Protein AF-A0A8T6VCP3-F1 (afdb_monomer)

Solvent-accessible surface area (backbone atoms only — not comparable to full-atom values): 3636 Å² total; per-residue (Å²): 81,49,67,59,52,16,49,77,65,66,36,74,43,77,40,49,49,38,85,81,42,85,48,56,44,70,68,50,49,73,74,43,40,22,11,38,38,32,39,47,39,66,61,87,94,43,64,78,46,63,53,74,50,73,32,79,40,59,52,77,77,82,121

Secondary structure (DSSP, 8-state):
-HHHHHHHHTS-EEES-TTS-SSS-HHHHHTT--EEEEEEEEETTEEEEEEEEEESSTTTT--

Foldseek 3Di:
DVFVVCQVVVDKDWFQACVPDPRDDPVCVVVQFGIKIWHFDDDVPHGPGIDIDTDSHGNPPVD

pLDDT: mean 94.4, std 4.87, range [61.09, 97.75]

Structure (mmCIF, N/CA/C/O backbone):
data_AF-A0A8T6VCP3-F1
#
_entry.id   AF-A0A8T6VCP3-F1
#
loop_
_atom_site.group_PDB
_atom_site.id
_atom_site.type_symbol
_atom_site.label_atom_id
_atom_site.label_alt_id
_atom_site.label_comp_id
_atom_site.label_asym_id
_atom_site.label_entity_id
_atom_site.label_seq_id
_atom_site.pdbx_PDB_ins_code
_atom_site.Cartn_x
_atom_site.Cartn_y
_atom_site.Cartn_z
_atom_site.occupancy
_atom_site.B_iso_or_equiv
_atom_site.auth_seq_id
_atom_site.auth_comp_id
_atom_site.auth_asym_id
_atom_site.auth_atom_id
_atom_site.pdbx_PDB_model_num
ATOM 1 N N . GLY A 1 1 ? 2.630 5.669 3.655 1.00 89.50 1 GLY A N 1
ATOM 2 C CA . GLY A 1 1 ? 2.735 4.213 3.445 1.00 89.50 1 GLY A CA 1
ATOM 3 C C . GLY A 1 1 ? 1.354 3.610 3.301 1.00 89.50 1 GLY A C 1
ATOM 4 O O . GLY A 1 1 ? 0.430 4.045 3.985 1.00 89.50 1 GLY A O 1
ATOM 5 N N . PHE A 1 2 ? 1.207 2.631 2.413 1.00 92.81 2 PHE A N 1
ATOM 6 C CA . PHE A 1 2 ? -0.088 2.055 2.034 1.00 92.81 2 PHE A CA 1
ATOM 7 C C . PHE A 1 2 ? -0.827 1.355 3.178 1.00 92.81 2 PHE A C 1
ATOM 9 O O . PHE A 1 2 ? -2.038 1.525 3.283 1.00 92.81 2 PHE A O 1
ATOM 16 N N . THR A 1 3 ? -0.114 0.729 4.121 1.00 93.75 3 THR A N 1
ATOM 17 C CA . THR A 1 3 ? -0.704 0.210 5.368 1.00 93.75 3 THR A CA 1
ATOM 18 C C . THR A 1 3 ? -1.486 1.292 6.121 1.00 93.75 3 THR A C 1
ATOM 20 O O . THR A 1 3 ? -2.671 1.134 6.399 1.00 93.75 3 THR A O 1
ATOM 23 N N . TRP A 1 4 ? -0.867 2.446 6.393 1.00 94.50 4 TRP A N 1
ATOM 24 C CA . TRP A 1 4 ? -1.532 3.546 7.103 1.00 94.50 4 TRP A CA 1
ATOM 25 C C . TRP A 1 4 ? -2.700 4.141 6.308 1.00 94.50 4 TRP A C 1
ATOM 27 O O . TRP A 1 4 ? -3.731 4.514 6.873 1.00 94.50 4 TRP A O 1
ATOM 37 N N . LYS A 1 5 ? -2.572 4.204 4.977 1.00 95.19 5 LYS A N 1
ATOM 38 C CA . LYS A 1 5 ? -3.651 4.681 4.105 1.00 95.19 5 LYS A CA 1
ATOM 39 C C . LYS A 1 5 ? -4.873 3.760 4.174 1.00 95.19 5 LYS A C 1
ATOM 41 O O . LYS A 1 5 ? -5.994 4.263 4.240 1.00 95.19 5 LYS A O 1
ATOM 46 N N . ALA A 1 6 ? -4.672 2.444 4.208 1.00 95.94 6 ALA A N 1
ATOM 47 C CA . ALA A 1 6 ? -5.750 1.469 4.365 1.00 95.94 6 ALA A CA 1
ATOM 48 C C . ALA A 1 6 ? -6.423 1.583 5.747 1.00 95.94 6 ALA A C 1
ATOM 50 O O . ALA A 1 6 ? -7.649 1.596 5.823 1.00 95.94 6 ALA A O 1
ATOM 51 N N . ILE A 1 7 ? -5.645 1.776 6.823 1.00 95.75 7 ILE A N 1
ATOM 52 C CA . ILE A 1 7 ? -6.178 1.991 8.184 1.00 95.75 7 ILE A CA 1
ATOM 53 C C . ILE A 1 7 ? -7.044 3.252 8.249 1.00 95.75 7 ILE A C 1
ATOM 55 O O . ILE A 1 7 ? -8.221 3.185 8.604 1.00 95.75 7 ILE A O 1
ATOM 59 N N . SER A 1 8 ? -6.469 4.397 7.876 1.00 94.62 8 SER A N 1
ATOM 60 C CA . SER A 1 8 ? 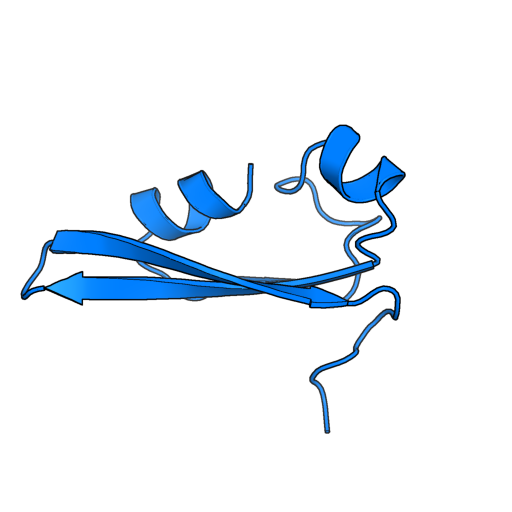-7.117 5.711 7.996 1.00 94.62 8 SER A CA 1
ATOM 61 C C . SER A 1 8 ? -8.344 5.859 7.099 1.00 94.62 8 SER A C 1
ATOM 63 O O . SER A 1 8 ? -9.324 6.479 7.496 1.00 94.62 8 SER A O 1
ATOM 65 N N . SER A 1 9 ? -8.323 5.264 5.903 1.00 94.69 9 SER A N 1
ATOM 66 C CA . SER A 1 9 ? -9.491 5.270 5.016 1.00 94.69 9 SER A CA 1
ATOM 67 C C . SER A 1 9 ? -10.516 4.190 5.357 1.00 94.69 9 SER A C 1
ATOM 69 O O . SER A 1 9 ? -11.666 4.307 4.940 1.00 94.69 9 SER A O 1
ATOM 71 N N . SER A 1 10 ? -10.119 3.130 6.073 1.00 93.75 10 SER A N 1
ATOM 72 C CA . SER A 1 10 ? -10.921 1.914 6.272 1.00 93.75 10 SER A CA 1
ATOM 73 C C . SER A 1 10 ? -11.467 1.325 4.960 1.00 93.75 10 SER A C 1
ATOM 75 O O . SER A 1 10 ? -12.523 0.676 4.949 1.00 93.75 10 SER A O 1
ATOM 77 N N . LYS A 1 11 ? -10.738 1.553 3.858 1.00 94.69 11 LYS A N 1
ATOM 78 C CA . LYS A 1 11 ? -11.040 1.083 2.505 1.00 94.69 11 LYS A CA 1
ATOM 79 C C . LYS A 1 11 ? -9.973 0.112 2.025 1.00 94.69 11 LYS A C 1
ATOM 81 O O . LYS A 1 11 ? -8.789 0.259 2.323 1.00 94.69 11 LYS A O 1
ATOM 86 N N . PHE A 1 12 ? -10.432 -0.853 1.243 1.00 93.19 12 PHE A N 1
ATOM 87 C CA . PHE A 1 12 ? -9.583 -1.679 0.403 1.00 93.19 12 PHE A CA 1
ATOM 88 C C . PHE A 1 12 ? -8.783 -0.799 -0.566 1.00 93.19 12 PHE A C 1
ATOM 90 O O . PHE A 1 12 ? -9.343 0.115 -1.177 1.00 93.19 12 PHE A O 1
ATOM 97 N N . LEU A 1 13 ? -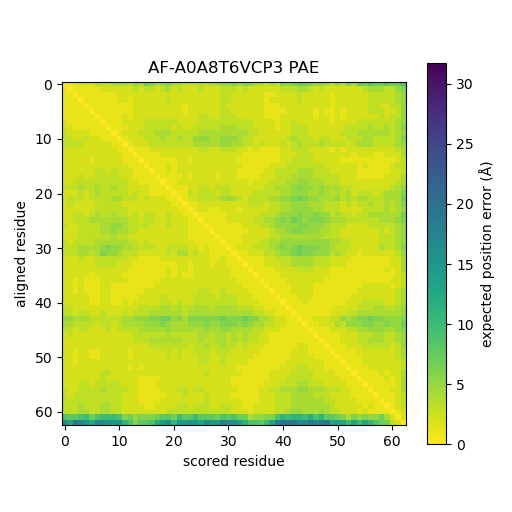7.487 -1.077 -0.704 1.00 95.44 13 LEU A N 1
ATOM 98 C CA . LEU A 1 13 ? -6.627 -0.456 -1.707 1.00 95.44 13 LEU A CA 1
ATOM 99 C C . LEU A 1 13 ? -6.139 -1.527 -2.671 1.00 95.44 13 LEU A C 1
ATOM 101 O O . LEU A 1 13 ? -5.604 -2.546 -2.242 1.00 95.44 13 LEU A O 1
ATOM 105 N N . TYR A 1 14 ? -6.263 -1.252 -3.963 1.00 95.75 14 TYR A N 1
ATOM 106 C CA . TYR A 1 14 ? -5.645 -2.046 -5.012 1.00 95.75 14 TYR A CA 1
ATOM 107 C C . TYR A 1 14 ? -4.853 -1.132 -5.931 1.00 95.75 14 TYR A C 1
ATOM 109 O O . TYR A 1 14 ? -5.397 -0.194 -6.518 1.00 95.75 14 TYR A O 1
ATOM 117 N N . VAL A 1 15 ? -3.561 -1.421 -6.044 1.00 96.50 15 VAL A N 1
ATOM 118 C CA . VAL A 1 15 ? -2.633 -0.693 -6.898 1.00 96.50 15 VAL A CA 1
ATOM 119 C C . VAL A 1 15 ? -2.039 -1.660 -7.905 1.00 96.50 15 VAL A C 1
ATOM 121 O O . VAL A 1 15 ? -1.286 -2.569 -7.565 1.00 96.50 15 VAL A O 1
ATOM 124 N N . ARG A 1 16 ? -2.382 -1.419 -9.168 1.00 96.50 16 ARG A N 1
ATOM 125 C CA . ARG A 1 16 ? -1.946 -2.193 -10.334 1.00 96.50 16 ARG A CA 1
ATOM 126 C C . ARG A 1 16 ? -0.502 -1.925 -10.744 1.00 96.50 16 ARG A C 1
ATOM 128 O O . ARG A 1 16 ? 0.170 -2.826 -11.236 1.00 96.50 16 ARG A O 1
ATOM 135 N N . ASP A 1 17 ? -0.053 -0.690 -10.548 1.00 96.38 17 ASP A N 1
ATOM 136 C CA . ASP A 1 17 ? 1.293 -0.231 -10.876 1.00 96.38 17 ASP A CA 1
ATOM 137 C C . ASP A 1 17 ? 1.805 0.677 -9.753 1.00 96.38 17 ASP A C 1
ATOM 139 O O . ASP A 1 17 ? 1.407 1.839 -9.632 1.00 96.38 17 ASP A O 1
ATOM 143 N N . ALA A 1 18 ? 2.667 0.119 -8.907 1.00 95.81 18 ALA A N 1
ATOM 144 C CA . ALA A 1 18 ? 3.246 0.793 -7.753 1.00 95.81 18 ALA A CA 1
ATOM 145 C C . ALA A 1 18 ? 4.239 1.902 -8.140 1.00 95.81 18 ALA A C 1
ATOM 147 O O . ALA A 1 18 ? 4.499 2.790 -7.331 1.00 95.81 18 ALA A O 1
ATOM 148 N N . GLU A 1 19 ? 4.766 1.913 -9.369 1.00 93.50 19 GLU A N 1
ATOM 149 C CA . GLU A 1 19 ? 5.658 2.985 -9.833 1.00 93.50 19 GLU A CA 1
ATOM 150 C C . GLU A 1 19 ? 4.892 4.305 -9.985 1.00 93.50 19 GLU A C 1
ATOM 152 O O . GLU A 1 19 ? 5.409 5.368 -9.636 1.00 93.50 19 GLU 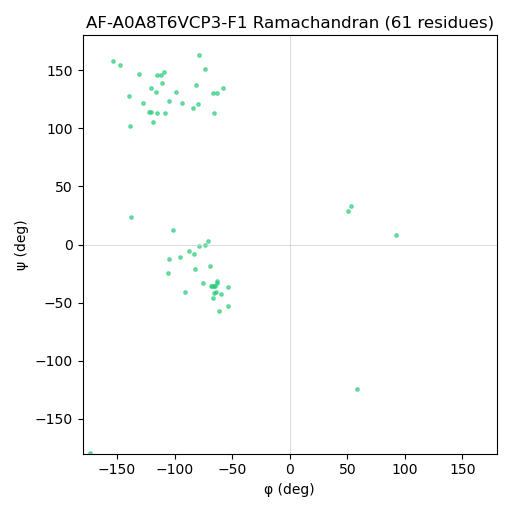A O 1
ATOM 157 N N . LYS A 1 20 ? 3.627 4.221 -10.421 1.00 94.38 20 LYS A N 1
ATOM 158 C CA . LYS A 1 20 ? 2.704 5.361 -10.560 1.00 94.38 20 LYS A CA 1
ATOM 159 C C . LYS A 1 20 ? 1.999 5.728 -9.252 1.00 94.38 20 LYS A C 1
ATOM 161 O O . LYS A 1 20 ? 1.305 6.744 -9.192 1.00 94.38 20 LYS A O 1
ATOM 166 N N . ASP A 1 21 ? 2.156 4.912 -8.214 1.00 93.75 21 ASP A N 1
ATOM 167 C CA . ASP A 1 21 ? 1.525 5.136 -6.922 1.00 93.75 21 ASP A CA 1
ATOM 168 C C . ASP A 1 21 ? 2.308 6.142 -6.065 1.00 93.75 21 ASP A C 1
ATOM 170 O O . ASP A 1 21 ? 3.540 6.113 -5.961 1.00 93.75 21 ASP A O 1
ATOM 174 N N . LYS A 1 22 ? 1.547 7.036 -5.427 1.00 93.06 22 LYS A N 1
ATOM 175 C CA . LYS A 1 22 ? 2.045 8.065 -4.503 1.00 93.06 22 LYS A CA 1
ATOM 176 C C . LYS A 1 22 ? 1.975 7.616 -3.039 1.00 93.06 22 LYS A C 1
ATOM 178 O O . LYS A 1 22 ? 2.472 8.317 -2.163 1.00 93.06 22 LYS A O 1
ATOM 183 N N . VAL A 1 23 ? 1.304 6.498 -2.748 1.00 94.00 23 VAL A N 1
ATOM 184 C CA . VAL A 1 23 ? 1.039 6.040 -1.376 1.00 94.00 23 VAL A CA 1
ATOM 185 C C . VAL A 1 23 ? 2.138 5.106 -0.856 1.00 94.00 23 VAL A C 1
ATOM 187 O O . VAL A 1 23 ? 2.522 5.192 0.324 1.00 94.00 23 VAL A O 1
ATOM 190 N N . ILE A 1 24 ? 2.633 4.203 -1.705 1.00 94.12 24 ILE A N 1
ATOM 191 C CA . ILE A 1 24 ? 3.808 3.385 -1.414 1.00 94.12 24 ILE A CA 1
ATOM 192 C C . ILE A 1 24 ? 5.055 4.270 -1.330 1.00 94.12 24 ILE A C 1
ATOM 194 O O . ILE A 1 24 ? 5.303 5.121 -2.181 1.00 94.12 24 ILE A O 1
ATOM 198 N N . GLY A 1 25 ? 5.827 4.093 -0.259 1.00 92.38 25 GLY A N 1
ATOM 199 C CA . GLY A 1 25 ? 7.083 4.818 -0.081 1.00 92.38 25 GLY A CA 1
ATOM 200 C C . GLY A 1 25 ? 8.211 4.212 -0.915 1.00 92.38 25 GLY A C 1
ATOM 201 O O . GLY A 1 25 ? 8.149 3.044 -1.301 1.00 92.38 25 GLY A O 1
ATOM 202 N N . GLU A 1 26 ? 9.279 4.983 -1.108 1.00 91.31 26 GLU A N 1
ATOM 203 C CA . GLU A 1 26 ? 10.463 4.583 -1.883 1.00 91.31 26 GLU A CA 1
ATOM 204 C C . GLU A 1 26 ? 11.073 3.252 -1.425 1.00 91.31 26 GLU A C 1
ATOM 206 O O . GLU A 1 26 ? 11.483 2.445 -2.252 1.00 91.31 26 GLU A O 1
ATOM 211 N N . ALA A 1 27 ? 11.070 2.964 -0.120 1.00 92.00 27 ALA A N 1
ATOM 212 C CA . ALA A 1 27 ? 11.550 1.684 0.398 1.00 92.00 27 ALA A CA 1
ATOM 213 C C . ALA A 1 27 ? 10.760 0.486 -0.167 1.00 92.00 27 ALA A C 1
ATOM 215 O O . ALA A 1 27 ? 11.357 -0.505 -0.574 1.00 92.00 27 ALA A O 1
ATOM 216 N N . GLY A 1 28 ? 9.429 0.589 -0.262 1.00 91.81 28 GLY A N 1
ATOM 217 C CA . GLY A 1 28 ? 8.588 -0.478 -0.816 1.00 91.81 28 GLY A CA 1
ATOM 218 C C . GLY A 1 28 ? 8.817 -0.693 -2.315 1.00 91.81 28 GLY A C 1
ATOM 219 O O . GLY A 1 28 ? 8.831 -1.835 -2.775 1.00 91.81 28 GLY A O 1
ATOM 220 N N . LYS A 1 29 ? 9.070 0.397 -3.054 1.00 93.25 29 LYS A N 1
ATOM 221 C CA . LYS A 1 29 ? 9.447 0.344 -4.476 1.00 93.25 29 LYS A CA 1
ATOM 222 C C . LYS A 1 29 ? 10.817 -0.314 -4.662 1.00 93.25 29 LYS A C 1
ATOM 224 O O . LYS A 1 29 ? 10.950 -1.215 -5.482 1.00 93.25 29 LYS A O 1
ATOM 229 N N . LYS A 1 30 ? 11.812 0.067 -3.851 1.00 94.31 30 LYS A N 1
ATOM 230 C CA . LYS A 1 30 ? 13.170 -0.510 -3.875 1.00 94.31 30 LYS A CA 1
ATOM 231 C C . LYS A 1 30 ? 13.204 -1.995 -3.510 1.00 94.31 30 LYS A C 1
ATOM 233 O O . LYS A 1 30 ? 14.023 -2.723 -4.053 1.00 94.31 30 LYS A O 1
ATOM 238 N N . LEU A 1 31 ? 12.293 -2.454 -2.651 1.00 93.44 31 LEU A N 1
ATOM 239 C CA . LEU A 1 31 ? 12.101 -3.879 -2.345 1.00 93.44 31 LEU A CA 1
ATOM 240 C C . LEU A 1 31 ? 11.411 -4.663 -3.479 1.00 93.44 31 LEU A C 1
ATOM 242 O O . LEU A 1 31 ? 11.200 -5.865 -3.351 1.00 93.44 31 LEU A O 1
ATOM 246 N N . GLY A 1 32 ? 11.053 -4.004 -4.585 1.00 95.38 32 GLY A N 1
ATOM 247 C CA . GLY A 1 32 ? 10.535 -4.646 -5.790 1.00 95.38 32 GLY A CA 1
ATOM 248 C C . GLY A 1 32 ? 9.014 -4.759 -5.860 1.00 95.38 32 GLY A C 1
ATOM 249 O O . GLY A 1 32 ? 8.509 -5.403 -6.775 1.00 95.38 32 GLY A O 1
ATOM 250 N N . THR A 1 33 ? 8.261 -4.136 -4.947 1.00 96.88 33 THR A N 1
ATOM 251 C CA . THR A 1 33 ? 6.790 -4.161 -5.017 1.00 96.88 33 THR A CA 1
ATOM 252 C C . THR A 1 33 ? 6.320 -3.401 -6.258 1.00 96.88 33 THR A C 1
ATOM 254 O O . THR A 1 33 ? 6.472 -2.183 -6.327 1.00 96.88 33 THR A O 1
ATOM 257 N N . LYS A 1 34 ? 5.730 -4.113 -7.228 1.00 96.88 34 LYS A N 1
ATOM 25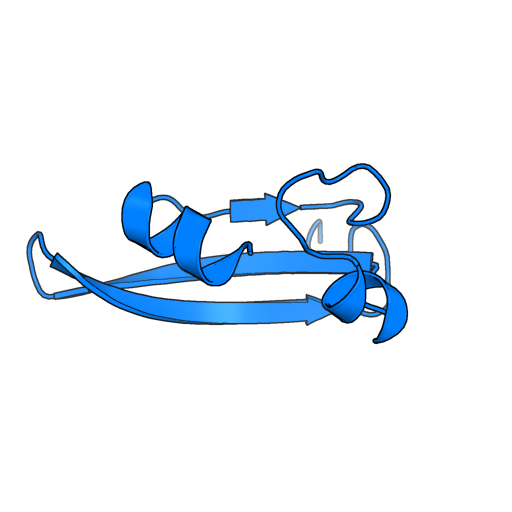8 C CA . LYS A 1 34 ? 5.206 -3.558 -8.491 1.00 96.88 34 LYS A CA 1
ATOM 259 C C . LYS A 1 34 ? 3.684 -3.485 -8.541 1.00 96.88 34 LYS A C 1
ATOM 261 O O . LYS A 1 34 ? 3.144 -2.650 -9.259 1.00 96.88 34 LYS A O 1
ATOM 266 N N . SER A 1 35 ? 2.990 -4.312 -7.770 1.00 97.06 35 SER A N 1
ATOM 267 C CA . SER A 1 35 ? 1.557 -4.173 -7.500 1.00 97.06 35 SER A CA 1
ATOM 268 C C . SER A 1 35 ? 1.249 -4.681 -6.097 1.00 97.06 35 SER A C 1
ATOM 270 O O . SER A 1 35 ? 2.007 -5.482 -5.543 1.00 97.06 35 SER A O 1
ATOM 272 N N . TYR A 1 36 ? 0.171 -4.186 -5.494 1.00 96.81 36 TYR A N 1
ATOM 273 C CA . TYR A 1 36 ? -0.223 -4.620 -4.160 1.00 96.81 36 TYR A CA 1
ATOM 274 C C . TYR A 1 36 ? -1.720 -4.466 -3.901 1.00 96.81 36 TYR A C 1
ATOM 276 O O . TYR A 1 36 ? -2.415 -3.650 -4.515 1.00 96.81 36 TYR A O 1
ATOM 284 N N . ILE A 1 37 ? -2.186 -5.242 -2.930 1.00 96.75 37 ILE A N 1
ATOM 285 C CA . ILE A 1 37 ? -3.502 -5.148 -2.316 1.00 96.75 37 ILE A CA 1
ATOM 286 C C . ILE A 1 37 ? -3.315 -4.889 -0.819 1.00 96.75 37 ILE A C 1
ATOM 288 O O . ILE A 1 37 ? -2.519 -5.561 -0.165 1.00 96.75 37 ILE A O 1
ATOM 292 N N . ALA A 1 38 ? -4.071 -3.939 -0.272 1.00 97.12 38 ALA A N 1
ATOM 293 C CA . ALA A 1 38 ? -4.155 -3.694 1.163 1.00 97.12 38 ALA A CA 1
ATOM 294 C C . ALA A 1 38 ? -5.610 -3.828 1.623 1.00 97.12 38 ALA A C 1
ATOM 296 O O . ALA A 1 38 ? -6.471 -3.029 1.240 1.00 97.12 38 ALA A O 1
ATOM 297 N N . VAL A 1 39 ? -5.884 -4.837 2.450 1.00 97.44 39 VAL A N 1
ATOM 298 C CA . VAL A 1 39 ? -7.224 -5.143 2.965 1.00 97.44 39 VAL A CA 1
ATOM 299 C C . VAL A 1 39 ? -7.296 -4.785 4.450 1.00 97.44 39 VAL A C 1
ATOM 301 O O . VAL A 1 39 ? -6.626 -5.429 5.260 1.00 97.44 39 VAL A O 1
ATOM 304 N N . PRO A 1 40 ? -8.093 -3.779 4.850 1.00 97.38 40 PRO A N 1
ATOM 305 C CA . PRO A 1 40 ? -8.332 -3.495 6.261 1.00 97.38 40 PRO A CA 1
ATOM 306 C C . PRO A 1 40 ? -9.031 -4.668 6.957 1.00 97.38 40 PRO A C 1
ATOM 308 O O . PRO A 1 40 ? -10.075 -5.130 6.498 1.00 97.38 40 PRO A O 1
ATOM 311 N N . ILE A 1 41 ? -8.501 -5.095 8.101 1.00 97.50 41 ILE A N 1
ATOM 312 C CA . ILE A 1 41 ? -9.133 -6.071 8.993 1.00 97.50 41 I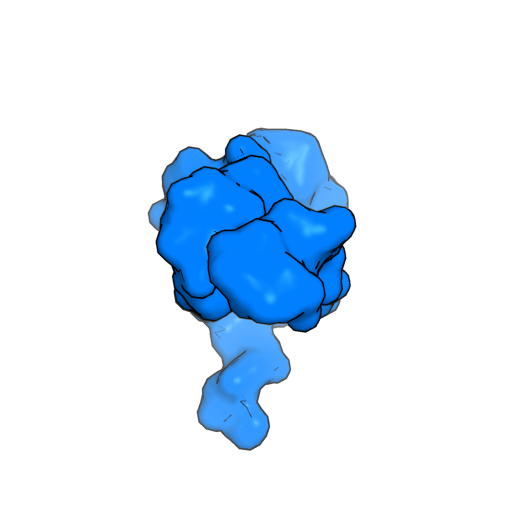LE A CA 1
ATOM 313 C C . ILE A 1 41 ? -9.932 -5.293 10.035 1.00 97.50 41 ILE A C 1
ATOM 315 O O . ILE A 1 41 ? -9.378 -4.454 10.755 1.00 97.50 41 ILE A O 1
ATOM 319 N N . LYS A 1 42 ? -11.241 -5.548 10.103 1.00 95.75 42 LYS A N 1
ATOM 320 C CA . LYS A 1 42 ? -12.173 -4.791 10.946 1.00 95.75 42 LYS A CA 1
ATOM 321 C C . LYS A 1 42 ? -12.696 -5.633 12.103 1.00 95.75 42 LYS A C 1
ATOM 323 O O . LYS A 1 42 ? -13.070 -6.785 11.913 1.00 95.75 42 LYS A O 1
ATOM 328 N N . LEU A 1 43 ? -12.786 -5.008 13.274 1.00 96.81 43 LEU A N 1
ATOM 329 C CA . LEU A 1 43 ? -13.550 -5.486 14.423 1.00 96.81 43 LEU A CA 1
ATOM 330 C C . LEU A 1 43 ? -14.626 -4.440 14.734 1.0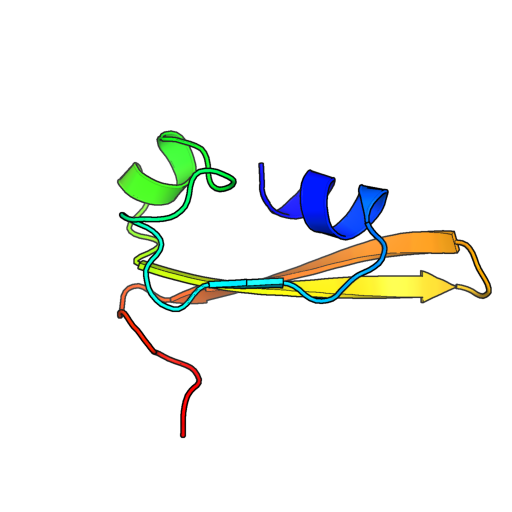0 96.81 43 LEU A C 1
ATOM 332 O O . LEU A 1 43 ? -14.335 -3.338 15.210 1.00 96.81 43 LEU A O 1
ATOM 336 N N . GLY A 1 44 ? -15.874 -4.754 14.382 1.00 94.25 44 GLY A N 1
ATOM 337 C CA . GLY A 1 44 ? -16.960 -3.775 14.380 1.00 94.25 44 GLY A CA 1
ATOM 338 C C . GLY A 1 44 ? -16.642 -2.589 13.460 1.00 94.25 44 GLY A C 1
ATOM 339 O O . GLY A 1 44 ? -16.349 -2.763 12.278 1.00 94.25 44 GLY A O 1
ATOM 340 N N . ARG A 1 45 ? -16.680 -1.367 14.007 1.00 92.25 45 ARG A N 1
ATOM 341 C CA . ARG A 1 45 ? -16.369 -0.126 13.266 1.00 92.25 45 ARG A CA 1
ATOM 342 C C . ARG A 1 45 ? -14.881 0.241 13.264 1.00 92.25 45 ARG A C 1
ATOM 344 O O . ARG A 1 45 ? -14.503 1.205 12.604 1.00 92.25 45 ARG A O 1
ATOM 351 N N . LYS A 1 46 ? -14.037 -0.493 13.996 1.00 94.19 46 LYS A N 1
ATOM 352 C CA . LYS A 1 46 ? -12.611 -0.188 14.152 1.00 94.19 46 LYS A CA 1
ATOM 353 C C . LYS A 1 46 ? -11.773 -1.040 13.203 1.00 94.19 46 LYS A C 1
ATOM 355 O O . LYS A 1 46 ? -11.917 -2.260 13.172 1.00 94.19 46 LYS A O 1
ATOM 360 N N . THR A 1 47 ? -10.853 -0.411 12.475 1.00 97.06 47 THR A N 1
ATOM 361 C CA . THR A 1 47 ? -9.791 -1.133 11.760 1.00 97.06 47 THR A CA 1
ATOM 362 C C . THR A 1 47 ? -8.695 -1.509 12.756 1.00 97.06 47 THR A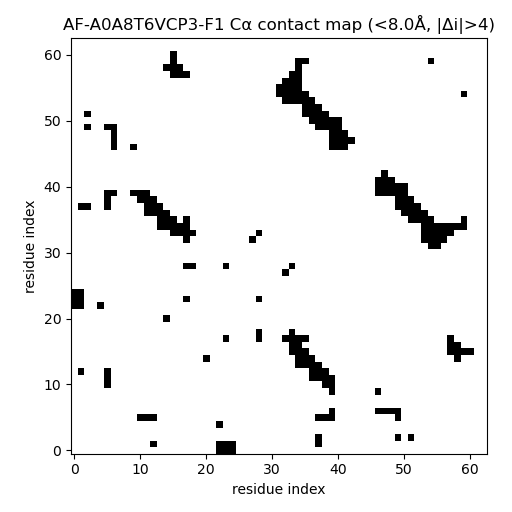 C 1
ATOM 364 O O . THR A 1 47 ? -8.131 -0.631 13.408 1.00 97.06 47 THR A O 1
ATOM 367 N N . ILE A 1 48 ? -8.419 -2.808 12.897 1.00 96.69 48 ILE A N 1
ATOM 368 C CA . ILE A 1 48 ? -7.444 -3.359 13.856 1.00 96.69 48 ILE A CA 1
ATOM 369 C C . ILE A 1 48 ? -6.139 -3.813 13.194 1.00 96.69 48 ILE A C 1
ATOM 371 O O . ILE A 1 48 ? -5.154 -4.056 13.880 1.00 96.69 48 ILE A O 1
ATOM 375 N N . GLY A 1 49 ? -6.118 -3.909 11.866 1.00 96.19 49 GLY A N 1
ATOM 376 C CA . GLY A 1 49 ? -4.946 -4.328 11.110 1.00 96.19 49 GLY A CA 1
ATOM 377 C C . GLY A 1 49 ? -5.160 -4.200 9.609 1.00 96.19 49 GLY A C 1
ATOM 378 O O . GLY A 1 49 ? -6.225 -3.774 9.155 1.00 96.19 49 GLY A O 1
ATOM 379 N N . VAL A 1 50 ? -4.140 -4.566 8.837 1.00 97.75 50 VAL A N 1
ATOM 380 C CA . VAL A 1 50 ? -4.190 -4.592 7.372 1.00 97.75 50 VAL A CA 1
ATOM 381 C C . VAL A 1 50 ? -3.461 -5.829 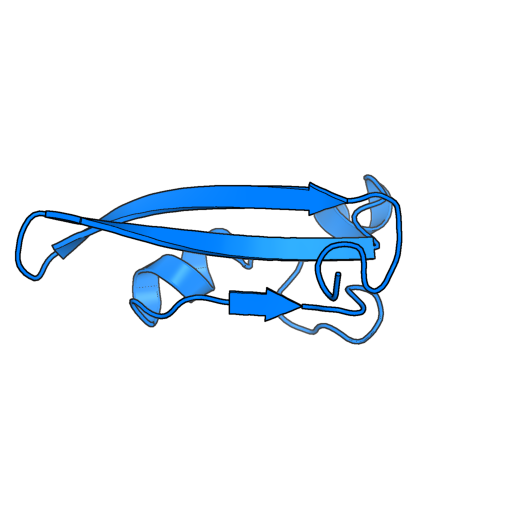6.874 1.00 97.75 50 VAL A C 1
ATOM 383 O O . VAL A 1 50 ? -2.303 -6.043 7.226 1.00 97.75 50 VAL A O 1
ATOM 386 N N . LEU A 1 51 ? -4.128 -6.611 6.030 1.00 97.38 51 LEU A N 1
ATOM 387 C CA . LEU A 1 51 ? -3.489 -7.654 5.239 1.00 97.38 51 LEU A CA 1
ATOM 388 C C . LEU A 1 51 ? -2.904 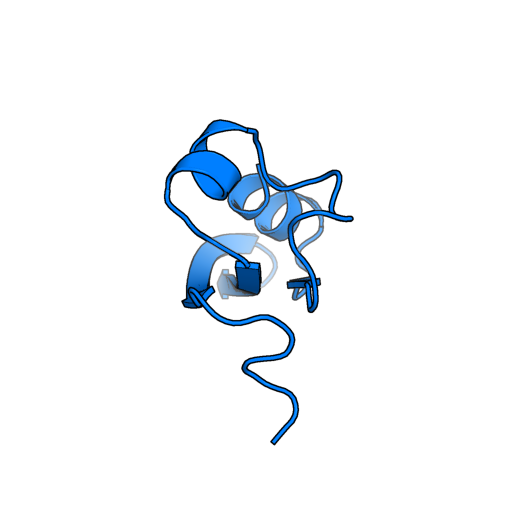-7.019 3.975 1.00 97.38 51 LEU A C 1
ATOM 390 O O . LEU A 1 51 ? -3.642 -6.469 3.158 1.00 97.38 51 LEU A O 1
ATOM 394 N N . ASN A 1 52 ? -1.584 -7.098 3.830 1.00 96.00 52 ASN A N 1
ATOM 395 C CA . ASN A 1 52 ? -0.860 -6.607 2.664 1.00 96.00 52 ASN A CA 1
ATOM 396 C C . ASN A 1 52 ? -0.426 -7.786 1.792 1.00 96.00 52 ASN A C 1
ATOM 398 O O . ASN A 1 52 ? 0.300 -8.660 2.258 1.00 96.00 52 ASN A O 1
ATOM 402 N N . ILE A 1 53 ? -0.829 -7.777 0.525 1.00 95.81 53 ILE A N 1
ATOM 403 C CA . ILE A 1 53 ? -0.413 -8.755 -0.480 1.00 95.81 53 ILE A CA 1
ATOM 404 C C . ILE A 1 53 ? 0.377 -7.984 -1.531 1.00 95.81 53 ILE A C 1
ATOM 406 O O . ILE A 1 53 ? -0.181 -7.135 -2.221 1.00 95.81 53 ILE A O 1
ATOM 410 N N . ASN A 1 54 ? 1.677 -8.249 -1.630 1.00 95.69 54 ASN A N 1
ATOM 411 C CA . ASN A 1 54 ? 2.574 -7.567 -2.561 1.00 95.69 54 ASN A CA 1
ATOM 412 C C . ASN A 1 54 ? 2.987 -8.523 -3.679 1.00 95.69 54 ASN A C 1
ATOM 414 O O . ASN A 1 54 ? 3.143 -9.720 -3.450 1.00 95.69 54 ASN A O 1
ATOM 418 N N . SER A 1 55 ? 3.218 -7.985 -4.871 1.00 97.12 55 SER A N 1
ATOM 419 C CA . SER A 1 55 ? 3.746 -8.734 -6.005 1.00 97.12 55 SER A CA 1
ATOM 420 C C . SER A 1 55 ? 4.913 -8.001 -6.652 1.00 97.12 55 SER A C 1
ATOM 422 O O . SER A 1 55 ? 4.931 -6.770 -6.736 1.00 97.12 55 SER A O 1
ATOM 424 N N . LEU A 1 56 ? 5.869 -8.779 -7.160 1.00 96.88 56 LEU A N 1
ATOM 425 C CA . LEU A 1 56 ? 6.971 -8.295 -7.994 1.00 96.88 56 LEU A CA 1
ATOM 426 C C . LEU A 1 56 ? 6.543 -8.057 -9.455 1.00 96.88 56 LEU A C 1
ATOM 428 O O . LEU A 1 56 ? 7.352 -7.629 -10.278 1.00 96.88 56 LEU A O 1
ATOM 432 N N . GLN A 1 57 ? 5.277 -8.331 -9.789 1.00 96.81 57 GLN A N 1
ATOM 433 C CA . GLN A 1 57 ? 4.687 -8.137 -11.114 1.00 96.81 57 GLN A CA 1
ATOM 434 C C . GLN A 1 57 ? 3.651 -7.006 -11.083 1.00 96.81 57 GLN A C 1
ATOM 436 O O . GLN A 1 57 ? 2.961 -6.811 -10.081 1.00 96.81 57 GLN A O 1
ATOM 441 N N . LYS A 1 58 ? 3.536 -6.244 -12.177 1.00 96.69 58 LYS A N 1
ATOM 442 C CA . LYS A 1 58 ? 2.437 -5.281 -12.367 1.00 96.69 58 LYS A CA 1
ATOM 443 C C . LYS A 1 58 ? 1.148 -6.044 -12.675 1.00 96.69 58 LYS A C 1
ATOM 445 O O . LYS A 1 58 ? 1.213 -7.117 -13.262 1.00 96.69 58 LYS A O 1
ATOM 450 N N . ASN A 1 59 ? 0.001 -5.480 -12.303 1.00 95.50 59 ASN A N 1
ATOM 451 C CA . ASN A 1 59 ? -1.325 -6.063 -12.545 1.00 95.50 59 ASN A CA 1
ATOM 452 C C . ASN A 1 59 ? -1.487 -7.517 -12.045 1.00 95.50 59 ASN A C 1
ATOM 454 O O . ASN A 1 59 ? -2.217 -8.289 -12.635 1.00 95.50 59 ASN A O 1
ATOM 458 N N . ALA A 1 60 ? -0.844 -7.927 -10.950 1.00 96.75 60 ALA A N 1
ATOM 459 C CA . ALA A 1 60 ? -0.786 -9.349 -10.573 1.00 96.75 60 ALA A CA 1
ATOM 460 C C . ALA A 1 60 ? -2.106 -9.977 -10.062 1.00 96.75 60 ALA A C 1
ATOM 462 O O . ALA A 1 60 ? -2.103 -11.126 -9.634 1.00 96.75 60 ALA A O 1
ATOM 463 N N . PHE A 1 61 ? -3.206 -9.222 -10.048 1.00 93.38 61 PHE A N 1
ATOM 464 C CA . PHE A 1 61 ? -4.456 -9.577 -9.363 1.00 93.38 61 PHE A CA 1
ATOM 465 C C . PHE A 1 61 ? -5.703 -9.258 -10.209 1.00 93.38 61 PHE A C 1
ATOM 467 O O . PHE A 1 61 ? -6.766 -8.986 -9.659 1.00 93.38 61 PHE A O 1
ATOM 474 N N . ASP A 1 62 ? -5.552 -9.179 -11.533 1.00 82.19 62 ASP A N 1
ATOM 475 C CA . ASP A 1 62 ? -6.625 -8.882 -12.495 1.00 82.19 62 ASP A CA 1
ATOM 476 C C . ASP A 1 62 ? -7.168 -10.131 -13.218 1.00 82.19 62 ASP A C 1
ATOM 478 O O . ASP A 1 62 ? -7.921 -10.003 -14.186 1.00 82.19 62 ASP A O 1
ATOM 482 N N . LYS A 1 63 ? -6.806 -11.321 -12.729 1.00 61.09 63 LYS A N 1
ATOM 483 C CA . LYS A 1 63 ? -7.277 -12.628 -13.196 1.00 61.09 63 LYS A CA 1
ATOM 484 C C . LYS A 1 63 ? -8.095 -13.339 -12.132 1.00 61.09 63 LYS A C 1
ATOM 486 O O . LYS A 1 63 ? -7.764 -13.167 -10.936 1.00 61.09 63 LYS A O 1
#

Mean predicted aligned error: 2.64 Å

Nearest PDB structures (foldseek):
  3p01-assembly1_A  TM=8.658E-01  e=1.590E-02  Nostoc sp. PCC 7120 = FACHB-418
  3ci6-assembly1_B  TM=8.154E-01  e=3.378E-02  Acinetobacter baylyi ADP1
  3hcy-assembly1_B  TM=8.292E-01  e=8.138E-02  Sinorhizobium meliloti 1021
  4q0h-assembly1_A-2  TM=8.279E-01  e=3.673E-01  Deinococcus radiodurans R1 = ATCC 13939 = DSM 20539
  5vik-assembly1_A  TM=8.148E-01  e=5.701E-01  Rhodopseudomonas palustris

Radius of gyration: 11.64 Å; Cα contacts (8 Å, |Δi|>4): 116; chains: 1; bounding box: 30×21×28 Å

Sequence (63 aa):
GFTWKAISSSKFLYVRDAEKDKVIGEAGKKLGTKSYIAVPIKLGRKTIGVLNINSLQKNAFDK